Protein AF-A0A934YHM8-F1 (afdb_monomer_lite)

Secondary structure (DSSP, 8-state):
---EEEEEEE-TTTTT-----SSTT--S--SSPPEEEEEEEES-EEEEEEEEE-TTS-EEEEEEEES--TTPPPPHHHHTT---GGGSEEPEEEETTEE-S-TTS--PPPPSSEEEEEEEE-SSSS-SSSEEEEEEEETTS-EEEEEEEE--

Radius of gyration: 13.71 Å; chains: 1; bounding box: 34×32×40 Å

Sequence (152 aa):
MSGEIRRFEKASNHLRADKVGEGDGSFEPDGVMDHVFDLDIEGPADGVLLTSTDDQGEPNGELAADTFTGKEALPPEVAKLGGFGKHTLGVGVYEGGRRLNASEGHLPALEPGRHGLELYVSSRDAPRAGGVRVFVRFTDGSIVKGPVVKLR

pLDDT: mean 85.4, std 12.66, range [49.38, 98.5]

Foldseek 3Di:
DDKAWPDKEFDPCAFPDAQADDFQLGRHGDPGGWGKMKTKMAAWFWKKWKAFAAPVRQGDLLAIEMLDADQDDDDPSCVVSVDDNRPHFAKQKDAPRDTQHDSNRTHHTDDGGMTTIMITTGCPSHDQWGWMWMWIAHPVRDIYTGDIYTND

Structure (mmCIF, N/CA/C/O backbone):
data_AF-A0A934YHM8-F1
#
_entry.id   AF-A0A934YHM8-F1
#
loop_
_atom_site.group_PDB
_atom_site.id
_atom_site.type_symbol
_atom_site.label_atom_id
_a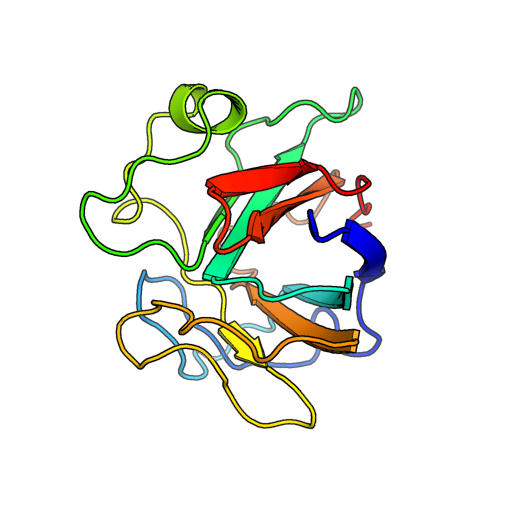tom_site.label_alt_id
_atom_site.label_comp_id
_atom_site.label_asym_id
_atom_site.label_entity_id
_atom_site.label_seq_id
_atom_site.pdbx_PDB_ins_code
_atom_site.Cartn_x
_atom_site.Cartn_y
_atom_site.Cartn_z
_atom_site.occupancy
_atom_site.B_iso_or_equiv
_atom_site.auth_seq_id
_atom_site.auth_comp_id
_atom_site.auth_asym_id
_atom_site.auth_atom_id
_atom_site.pdbx_PDB_model_num
ATOM 1 N N . MET A 1 1 ? -10.968 1.193 19.433 1.00 58.31 1 MET A N 1
ATOM 2 C CA . MET A 1 1 ? -10.043 0.049 19.313 1.00 58.31 1 MET A CA 1
ATOM 3 C C . MET A 1 1 ? -9.041 0.448 18.261 1.00 58.31 1 MET A C 1
ATOM 5 O O . MET A 1 1 ? -9.488 0.856 17.198 1.00 58.31 1 MET A O 1
ATOM 9 N N . SER A 1 2 ? -7.750 0.392 18.577 1.00 75.88 2 SER A N 1
ATOM 10 C CA . SER A 1 2 ? -6.702 0.593 17.577 1.00 75.88 2 SER A CA 1
ATOM 11 C C . SER A 1 2 ? -6.775 -0.538 16.562 1.00 75.88 2 SER A C 1
ATOM 13 O O . SER A 1 2 ? -6.918 -1.697 16.964 1.00 75.88 2 SER A O 1
ATOM 15 N N . GLY A 1 3 ? -6.721 -0.211 15.276 1.00 92.38 3 GLY A N 1
ATOM 16 C CA . GLY A 1 3 ? -6.672 -1.230 14.240 1.00 92.38 3 GLY A CA 1
ATOM 17 C C . GLY A 1 3 ? -5.307 -1.911 14.160 1.00 92.38 3 GLY A C 1
ATOM 18 O O . GLY A 1 3 ? -4.352 -1.523 14.834 1.00 92.38 3 GLY A O 1
ATOM 19 N N . GLU A 1 4 ? -5.212 -2.954 13.343 1.00 96.38 4 GLU A N 1
ATOM 20 C CA . GLU A 1 4 ? -3.978 -3.711 13.153 1.00 96.38 4 GLU A CA 1
ATOM 21 C C . GLU A 1 4 ? -3.819 -4.245 11.728 1.00 96.38 4 GLU A C 1
ATOM 23 O O . GLU A 1 4 ? -4.791 -4.456 11.002 1.00 96.38 4 GLU A O 1
ATOM 28 N N . ILE A 1 5 ? -2.564 -4.504 11.354 1.00 97.50 5 ILE A N 1
ATOM 29 C CA . ILE A 1 5 ? -2.195 -5.193 10.116 1.00 97.50 5 ILE A CA 1
ATOM 30 C C . ILE A 1 5 ? -2.011 -6.674 10.436 1.00 97.50 5 ILE A C 1
ATOM 32 O O . ILE A 1 5 ? -1.162 -7.041 11.247 1.00 97.50 5 ILE A O 1
ATOM 36 N N . ARG A 1 6 ? -2.799 -7.529 9.784 1.00 97.12 6 ARG A N 1
ATOM 37 C CA . ARG A 1 6 ? -2.757 -8.989 9.943 1.00 97.12 6 ARG A CA 1
ATOM 38 C C . ARG A 1 6 ? -1.804 -9.645 8.948 1.00 97.12 6 ARG A C 1
ATOM 40 O O . ARG A 1 6 ? -1.158 -10.633 9.290 1.00 97.12 6 ARG A O 1
ATOM 47 N N . ARG A 1 7 ? -1.718 -9.105 7.730 1.00 97.31 7 ARG A N 1
ATOM 48 C CA . ARG A 1 7 ? -0.898 -9.646 6.638 1.00 97.31 7 ARG A CA 1
ATOM 49 C C . ARG A 1 7 ? -0.532 -8.552 5.651 1.00 97.31 7 ARG A C 1
ATOM 51 O O . ARG A 1 7 ? -1.343 -7.674 5.389 1.00 97.31 7 ARG A O 1
ATOM 58 N N . PHE A 1 8 ? 0.664 -8.642 5.083 1.00 97.94 8 PHE A N 1
ATOM 59 C CA . PHE A 1 8 ? 1.065 -7.843 3.932 1.00 97.94 8 PHE A CA 1
ATOM 60 C C . PHE A 1 8 ? 2.052 -8.640 3.076 1.00 97.94 8 PHE A C 1
ATOM 62 O O . PHE A 1 8 ? 3.093 -9.067 3.581 1.00 97.94 8 PHE A O 1
ATOM 69 N N . GLU A 1 9 ? 1.723 -8.874 1.806 1.00 97.25 9 GLU A N 1
ATOM 70 C CA . GLU A 1 9 ? 2.537 -9.678 0.888 1.00 97.25 9 GLU A CA 1
ATOM 71 C C . GLU A 1 9 ? 2.321 -9.316 -0.585 1.00 97.25 9 GLU A C 1
ATOM 73 O O . GLU A 1 9 ? 1.436 -8.538 -0.923 1.00 97.25 9 GLU A O 1
ATOM 78 N N . LYS A 1 10 ? 3.134 -9.884 -1.485 1.00 95.88 10 LYS A N 1
ATOM 79 C CA . LYS A 1 10 ? 2.898 -9.750 -2.930 1.00 95.88 10 LYS A CA 1
ATOM 80 C C . LYS A 1 10 ? 1.629 -10.502 -3.308 1.00 95.88 10 LYS A C 1
ATOM 82 O O . LYS A 1 10 ? 1.536 -11.696 -3.038 1.00 95.88 10 LYS A O 1
ATOM 87 N N . ALA A 1 11 ? 0.727 -9.824 -4.005 1.00 96.25 11 ALA A N 1
ATOM 88 C CA . ALA A 1 11 ? -0.474 -10.454 -4.520 1.00 96.25 11 ALA A CA 1
ATOM 89 C C . ALA A 1 11 ? -0.150 -11.412 -5.677 1.00 96.25 11 ALA A C 1
ATOM 91 O O . ALA A 1 11 ? 0.858 -11.282 -6.380 1.00 96.25 11 ALA A O 1
ATOM 92 N N . SER A 1 12 ? -1.037 -12.374 -5.927 1.00 94.75 12 SER A N 1
ATOM 93 C CA . SER A 1 12 ? -0.864 -13.362 -7.010 1.00 94.75 12 SER A CA 1
ATOM 94 C C . SER A 1 12 ? -0.837 -12.754 -8.428 1.00 94.75 12 SER A C 1
ATOM 96 O O . SER A 1 12 ? -0.301 -13.357 -9.365 1.00 94.75 12 SER A O 1
ATOM 98 N N . ASN A 1 13 ? -1.388 -11.550 -8.585 1.00 93.75 13 ASN A N 1
ATOM 99 C CA . ASN A 1 13 ? -1.432 -10.740 -9.806 1.00 93.75 13 ASN A CA 1
ATOM 100 C C . ASN A 1 13 ? -0.340 -9.649 -9.857 1.00 93.75 13 ASN A C 1
ATOM 102 O O . ASN A 1 13 ? -0.381 -8.790 -10.738 1.00 93.75 13 ASN A O 1
ATOM 106 N N . HIS A 1 14 ? 0.654 -9.691 -8.964 1.00 93.06 14 HIS A N 1
ATOM 107 C CA . HIS A 1 14 ? 1.796 -8.778 -8.980 1.00 93.06 14 HIS A CA 1
ATOM 108 C C . HIS A 1 14 ? 2.499 -8.770 -10.348 1.00 93.06 14 HIS A C 1
ATOM 110 O O . HIS A 1 14 ? 2.884 -9.827 -10.856 1.00 93.06 14 HIS A O 1
ATOM 116 N N . LEU A 1 15 ? 2.679 -7.581 -10.938 1.00 92.44 15 LEU A N 1
ATOM 117 C CA . LEU A 1 15 ? 3.217 -7.361 -12.288 1.00 92.44 15 LEU A CA 1
ATOM 118 C C . LEU A 1 15 ? 2.434 -8.084 -13.402 1.00 92.44 15 LEU A C 1
ATOM 120 O O . LEU A 1 15 ? 3.003 -8.459 -14.429 1.00 92.44 15 LEU A O 1
ATOM 124 N N . ARG A 1 16 ? 1.126 -8.293 -13.201 1.00 93.69 16 ARG A N 1
ATOM 125 C CA . ARG A 1 16 ? 0.206 -8.900 -14.185 1.00 93.69 16 ARG A CA 1
ATOM 126 C C . ARG A 1 16 ? -1.096 -8.125 -14.383 1.00 93.69 16 ARG A C 1
ATOM 128 O O . ARG A 1 16 ? -1.868 -8.486 -15.267 1.00 93.69 16 ARG A O 1
ATOM 135 N N . ALA A 1 17 ? -1.363 -7.130 -13.548 1.00 93.06 17 ALA A N 1
ATOM 136 C CA . ALA A 1 17 ? -2.525 -6.262 -13.646 1.00 93.06 17 ALA A CA 1
ATOM 137 C C . ALA A 1 17 ? -2.072 -4.830 -13.932 1.00 93.06 17 ALA A C 1
ATOM 139 O O . ALA A 1 17 ? -0.981 -4.459 -13.524 1.00 93.06 17 ALA A O 1
ATOM 140 N N . ASP A 1 18 ? -2.908 -4.063 -14.617 1.00 92.94 18 ASP A N 1
ATOM 141 C CA . ASP A 1 18 ? -2.672 -2.670 -15.005 1.00 92.94 18 ASP A CA 1
ATOM 142 C C . ASP A 1 18 ? -3.961 -1.906 -14.685 1.00 92.94 18 ASP A C 1
ATOM 144 O O . ASP A 1 18 ? -4.989 -2.097 -15.343 1.00 92.94 18 ASP A O 1
ATOM 148 N N . LYS A 1 19 ? -3.955 -1.189 -13.560 1.00 90.31 19 LYS A N 1
ATOM 149 C CA . LYS A 1 19 ? -5.105 -0.470 -12.993 1.00 90.31 19 LYS A CA 1
ATOM 150 C C . LYS A 1 19 ? -4.769 0.954 -12.552 1.00 90.31 19 LYS A C 1
ATOM 152 O O . LYS A 1 19 ? -5.709 1.703 -12.275 1.00 90.31 19 LYS A O 1
ATOM 157 N N . VAL A 1 20 ? -3.494 1.312 -12.410 1.00 89.19 20 VAL A N 1
ATOM 158 C CA . VAL A 1 20 ? -3.065 2.650 -11.979 1.00 89.19 20 VAL A CA 1
ATOM 159 C C . VAL A 1 20 ? -1.938 3.185 -12.864 1.00 89.19 20 VAL A C 1
ATOM 161 O O . VAL A 1 20 ? -1.186 2.426 -13.458 1.00 89.19 20 VAL A O 1
ATOM 164 N N . GLY A 1 21 ? -1.816 4.509 -12.933 1.00 81.88 21 GLY A N 1
ATOM 165 C CA . GLY A 1 21 ? -0.792 5.213 -13.704 1.00 81.88 21 GLY A CA 1
ATOM 166 C C . GLY A 1 21 ? 0.239 5.938 -12.831 1.00 81.88 21 GLY A C 1
ATOM 167 O O . GLY A 1 21 ? 0.223 5.860 -11.607 1.00 81.88 21 GLY A O 1
ATOM 168 N N . GLU A 1 22 ? 1.139 6.674 -13.485 1.00 70.31 22 GLU A N 1
ATOM 169 C CA . GLU A 1 22 ? 2.341 7.309 -12.901 1.00 70.31 22 GLU A CA 1
ATOM 170 C C . GLU A 1 22 ? 2.063 8.514 -11.967 1.00 70.31 22 GLU A C 1
ATOM 172 O O . GLU A 1 22 ? 2.963 8.995 -11.289 1.00 70.31 22 GLU A O 1
ATOM 177 N N . GLY A 1 23 ? 0.837 9.045 -11.920 1.00 64.88 23 GLY A N 1
ATOM 178 C CA . GLY A 1 23 ? 0.522 10.273 -11.177 1.00 64.88 23 GLY A CA 1
ATOM 179 C C . GLY A 1 23 ? -0.300 10.067 -9.905 1.00 64.88 23 GLY A C 1
ATOM 180 O O . GLY A 1 23 ? -1.098 9.133 -9.805 1.00 64.88 23 GLY A O 1
ATOM 181 N N . ASP A 1 24 ? -0.195 11.013 -8.969 1.00 65.38 24 ASP A N 1
ATOM 182 C CA . ASP A 1 24 ? -1.210 11.196 -7.925 1.00 65.38 24 ASP A CA 1
ATOM 183 C C . ASP A 1 24 ? -2.601 11.324 -8.584 1.00 65.38 24 ASP A C 1
ATOM 185 O O . ASP A 1 24 ? -2.766 11.994 -9.609 1.00 65.38 24 ASP A O 1
ATOM 189 N N . GLY A 1 25 ? -3.588 10.599 -8.063 1.00 67.25 25 GLY A N 1
ATOM 190 C CA . GLY A 1 25 ? -4.924 10.518 -8.661 1.00 67.25 25 GLY A CA 1
ATOM 191 C C . GLY A 1 25 ? -5.050 9.682 -9.950 1.00 67.25 25 GLY A C 1
ATOM 192 O O . GLY A 1 25 ? -6.151 9.574 -10.495 1.00 67.25 25 GLY A O 1
ATOM 193 N N . SER A 1 26 ? -3.969 9.085 -10.471 1.00 78.62 26 SER A N 1
ATOM 194 C CA . SER A 1 26 ? -4.003 8.307 -11.723 1.00 78.62 26 SER A CA 1
ATOM 195 C C . SER A 1 26 ? -4.443 6.864 -11.471 1.00 78.62 26 SER A C 1
ATOM 197 O O . SER A 1 26 ? -3.625 5.965 -11.320 1.00 78.62 26 SER A O 1
ATOM 199 N N . PHE A 1 27 ? -5.755 6.632 -11.440 1.00 84.19 27 PHE A N 1
ATOM 200 C CA . PHE A 1 27 ? -6.353 5.312 -11.177 1.00 84.19 27 PHE A CA 1
ATOM 201 C C . PHE A 1 27 ? -6.989 4.674 -12.415 1.00 84.19 27 PHE A C 1
ATOM 203 O O . PHE A 1 27 ? -8.065 4.076 -12.318 1.00 84.19 27 PHE A O 1
ATOM 210 N N . GLU A 1 28 ? -6.337 4.852 -13.560 1.00 87.19 28 GLU A N 1
ATOM 211 C CA . GLU A 1 28 ? -6.696 4.250 -14.842 1.00 87.19 28 GLU A CA 1
ATOM 212 C C . GLU A 1 28 ? -5.486 3.483 -15.400 1.00 87.19 28 GLU A C 1
ATOM 214 O O . GLU A 1 28 ? -4.353 3.881 -15.111 1.00 87.19 28 GLU A O 1
ATOM 219 N N . PRO A 1 29 ? -5.702 2.422 -16.202 1.00 90.25 29 PRO A N 1
ATOM 220 C CA . PRO A 1 29 ? -4.616 1.668 -16.825 1.00 90.25 29 PRO A CA 1
ATOM 221 C C . PRO A 1 29 ? -3.730 2.537 -17.733 1.00 90.25 29 PRO A C 1
ATOM 223 O O . PRO A 1 29 ? -4.249 3.345 -18.511 1.00 90.25 29 PRO A O 1
ATOM 226 N N . ASP A 1 30 ? -2.410 2.341 -17.685 1.00 89.12 30 ASP A N 1
ATOM 227 C CA . ASP A 1 30 ? -1.426 3.131 -18.449 1.00 89.12 30 ASP A CA 1
ATOM 228 C C . ASP A 1 30 ? -0.573 2.303 -19.434 1.00 89.12 30 ASP A C 1
ATOM 230 O O . ASP A 1 30 ? 0.262 2.851 -20.167 1.00 89.12 30 ASP A O 1
ATOM 234 N N . GLY A 1 31 ? -0.805 0.989 -19.495 1.00 90.44 31 GLY A N 1
ATOM 235 C CA . GLY A 1 31 ? -0.060 0.037 -20.315 1.00 90.44 31 GLY A CA 1
ATOM 236 C C . GLY A 1 31 ? 1.152 -0.585 -19.614 1.00 90.44 31 GLY A C 1
ATOM 237 O O . GLY A 1 31 ? 1.836 -1.418 -20.223 1.00 90.44 31 GLY A O 1
ATOM 238 N N . VAL A 1 32 ? 1.440 -0.217 -18.362 1.00 90.75 32 VAL A N 1
ATOM 239 C CA . VAL A 1 32 ? 2.503 -0.785 -17.526 1.00 90.75 32 VAL A CA 1
ATOM 240 C C . VAL A 1 32 ? 1.875 -1.612 -16.406 1.00 90.75 32 VAL A C 1
ATOM 242 O O . VAL A 1 32 ? 0.978 -1.176 -15.706 1.00 90.75 32 VAL A O 1
ATOM 245 N N . MET A 1 33 ? 2.358 -2.842 -16.214 1.00 93.62 33 MET A N 1
ATOM 246 C CA . MET A 1 33 ? 1.836 -3.698 -15.144 1.00 93.62 33 MET A CA 1
ATOM 247 C C . MET A 1 33 ? 2.242 -3.173 -13.762 1.00 93.62 33 MET A C 1
ATOM 249 O O . MET A 1 33 ? 3.400 -2.827 -13.549 1.00 93.62 33 MET A O 1
ATOM 253 N N . ASP A 1 34 ? 1.336 -3.224 -12.799 1.00 92.62 34 ASP A N 1
ATOM 254 C CA . ASP A 1 34 ? 1.482 -2.672 -11.456 1.00 92.62 34 ASP A CA 1
ATOM 255 C C . ASP A 1 34 ? 2.218 -3.595 -10.487 1.00 92.62 34 ASP A C 1
ATOM 257 O O . ASP A 1 34 ? 2.152 -4.830 -10.561 1.00 92.62 34 ASP A O 1
ATOM 261 N N . HI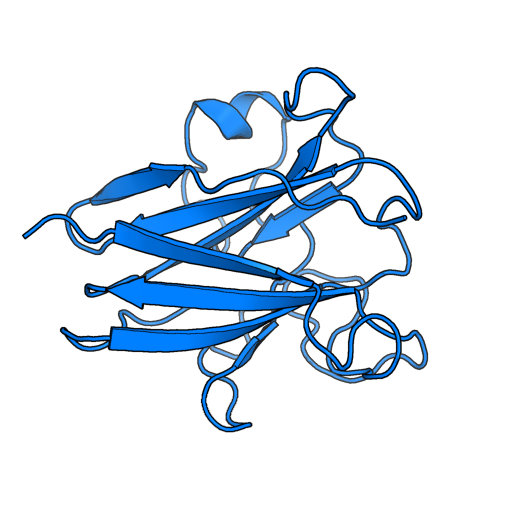S A 1 35 ? 2.849 -2.993 -9.481 1.00 93.38 35 HIS A N 1
ATOM 262 C CA . HIS A 1 35 ? 3.089 -3.704 -8.237 1.00 93.38 35 HIS A CA 1
ATOM 263 C C . HIS A 1 35 ? 1.758 -3.879 -7.510 1.00 93.38 35 HIS A C 1
ATOM 265 O O . HIS A 1 35 ? 1.084 -2.903 -7.184 1.00 93.38 35 HIS A O 1
ATOM 271 N N . VAL A 1 36 ? 1.407 -5.137 -7.239 1.00 95.62 36 VAL A N 1
ATOM 272 C CA . VAL A 1 36 ? 0.189 -5.482 -6.501 1.00 95.62 36 VAL A CA 1
ATOM 273 C C . VAL A 1 36 ? 0.540 -6.200 -5.204 1.00 95.62 36 VAL A C 1
ATOM 275 O O . VAL A 1 36 ? 1.394 -7.099 -5.198 1.00 95.62 36 VAL A O 1
ATOM 278 N N . PHE A 1 37 ? -0.104 -5.793 -4.113 1.00 97.38 37 PHE A N 1
ATOM 279 C CA . PHE A 1 37 ? 0.078 -6.367 -2.783 1.00 97.38 37 PHE A CA 1
ATOM 280 C C . PHE A 1 37 ? -1.259 -6.713 -2.140 1.00 97.38 37 PHE A C 1
ATOM 282 O O . PHE A 1 37 ? -2.200 -5.928 -2.227 1.00 97.38 37 PHE A O 1
ATOM 289 N N . ASP A 1 38 ? -1.298 -7.847 -1.448 1.00 98.12 38 ASP A N 1
ATOM 290 C CA . ASP A 1 38 ? -2.414 -8.219 -0.586 1.00 98.12 38 ASP A CA 1
ATOM 291 C C . ASP A 1 38 ? -2.152 -7.655 0.816 1.00 98.12 38 ASP A C 1
ATOM 293 O O . ASP A 1 38 ? -1.066 -7.836 1.381 1.00 98.12 38 ASP A O 1
ATOM 297 N N . LEU A 1 39 ? -3.143 -6.962 1.374 1.00 98.50 39 LEU A N 1
ATOM 298 C CA . LEU A 1 39 ? -3.124 -6.371 2.707 1.00 98.50 39 LEU A CA 1
ATOM 299 C C . LEU A 1 39 ? -4.376 -6.812 3.475 1.00 98.50 39 LEU A C 1
ATOM 301 O O . LEU A 1 39 ? -5.485 -6.403 3.143 1.00 98.50 39 LEU A O 1
ATOM 305 N N . ASP A 1 40 ? -4.184 -7.571 4.554 1.00 98.25 40 ASP A N 1
ATOM 306 C CA . ASP A 1 40 ? -5.262 -7.888 5.493 1.00 98.25 40 ASP A CA 1
ATOM 307 C C . ASP A 1 40 ? -5.148 -6.984 6.722 1.00 98.25 40 ASP A C 1
ATOM 309 O O . ASP A 1 40 ? -4.110 -6.965 7.396 1.00 98.25 40 ASP A O 1
ATOM 313 N N . ILE A 1 41 ? -6.226 -6.276 7.053 1.00 98.00 41 ILE A N 1
ATOM 314 C CA . ILE A 1 41 ? -6.312 -5.412 8.238 1.00 98.00 41 ILE A CA 1
ATOM 315 C C . ILE A 1 41 ? -7.565 -5.705 9.058 1.00 98.00 41 ILE A C 1
ATOM 317 O O . ILE A 1 41 ? -8.540 -6.284 8.575 1.00 98.00 41 ILE A O 1
ATOM 321 N N . GLU A 1 42 ? -7.540 -5.277 10.315 1.00 97.75 42 GLU A N 1
ATOM 322 C CA . GLU A 1 42 ? -8.716 -5.229 11.176 1.00 97.75 42 GLU A CA 1
ATOM 323 C C . GLU A 1 42 ? -8.851 -3.835 11.791 1.00 97.75 42 GLU A C 1
ATOM 325 O O . GLU A 1 42 ? -7.918 -3.338 12.418 1.00 97.75 42 GLU A O 1
ATOM 330 N N . GLY A 1 43 ? -10.012 -3.210 11.609 1.00 95.50 43 GLY A N 1
ATOM 331 C CA . GLY A 1 43 ? -10.332 -1.875 12.110 1.00 95.50 43 GLY A CA 1
ATOM 332 C C . GLY A 1 43 ? -10.589 -0.838 11.006 1.00 95.50 43 GLY A C 1
ATOM 333 O O . GLY A 1 43 ? -10.253 -1.067 9.845 1.00 95.50 43 GLY A O 1
ATOM 334 N N . PRO A 1 44 ? -11.184 0.312 11.374 1.00 95.44 44 PRO A N 1
ATOM 335 C CA . PRO A 1 44 ? -11.567 1.362 10.431 1.00 95.44 44 PRO A CA 1
ATOM 336 C C . PRO A 1 44 ? -10.343 2.165 9.965 1.00 95.44 44 PRO A C 1
ATOM 338 O O . PRO A 1 44 ? -9.928 3.122 10.631 1.00 95.44 44 PRO A O 1
ATOM 341 N N . ALA A 1 45 ? -9.739 1.749 8.850 1.00 95.31 45 ALA A N 1
ATOM 342 C CA . ALA A 1 45 ? -8.622 2.449 8.214 1.00 95.31 45 ALA A CA 1
ATOM 343 C C . ALA A 1 45 ? -9.102 3.581 7.301 1.00 95.31 45 ALA A C 1
ATOM 345 O O . ALA A 1 45 ? -10.137 3.462 6.655 1.00 95.31 45 ALA A O 1
ATOM 346 N N . ASP A 1 46 ? -8.337 4.663 7.225 1.00 93.44 46 ASP A N 1
ATOM 347 C CA . ASP A 1 46 ? -8.626 5.837 6.387 1.00 93.44 46 ASP A CA 1
ATOM 348 C C . ASP A 1 46 ? -7.369 6.368 5.674 1.00 93.44 46 ASP A C 1
ATOM 350 O O . ASP A 1 46 ? -7.321 7.509 5.208 1.00 93.44 46 ASP A O 1
ATOM 354 N N . GLY A 1 47 ? -6.314 5.553 5.624 1.00 92.44 47 GLY A N 1
ATOM 355 C CA . GLY A 1 47 ? -5.087 5.895 4.926 1.00 92.44 47 GLY A CA 1
ATOM 356 C C . GLY A 1 47 ? -4.146 4.711 4.763 1.00 92.44 47 GLY A C 1
ATOM 357 O O . GLY A 1 47 ? -3.954 3.921 5.689 1.00 92.44 47 GLY A O 1
ATOM 358 N N . VAL A 1 48 ? -3.526 4.613 3.590 1.00 93.44 48 VAL A N 1
ATOM 359 C CA . VAL A 1 48 ? -2.486 3.630 3.275 1.00 93.44 48 VAL A CA 1
ATOM 360 C C . VAL A 1 48 ? -1.302 4.350 2.651 1.00 93.44 48 VAL A C 1
ATOM 362 O O . VAL A 1 48 ? -1.474 5.246 1.829 1.00 93.44 48 VAL A O 1
ATOM 365 N N . LEU A 1 49 ? -0.100 3.929 3.029 1.00 90.75 49 LEU A N 1
ATOM 366 C CA . LEU A 1 49 ? 1.153 4.386 2.448 1.00 90.75 49 LEU A CA 1
ATOM 367 C C . LEU A 1 49 ? 2.089 3.201 2.230 1.00 90.75 49 LEU A C 1
ATOM 369 O O . LEU A 1 49 ? 2.222 2.328 3.086 1.00 90.75 49 LEU A O 1
ATOM 373 N N . LEU A 1 50 ? 2.788 3.218 1.105 1.00 90.88 50 LEU A N 1
ATOM 374 C CA . LEU A 1 50 ? 3.808 2.265 0.710 1.00 90.88 50 LEU A CA 1
ATOM 375 C C . LEU A 1 50 ? 5.123 3.006 0.472 1.00 90.88 50 LEU A C 1
ATOM 377 O O . LEU A 1 50 ? 5.160 4.009 -0.235 1.00 90.88 50 LEU A O 1
ATOM 381 N N . THR A 1 51 ? 6.211 2.495 1.043 1.00 89.12 51 THR A N 1
ATOM 382 C CA . THR A 1 51 ? 7.561 3.027 0.816 1.00 89.12 51 THR A CA 1
ATOM 383 C C . THR A 1 51 ? 8.519 1.909 0.448 1.00 89.12 51 THR A C 1
ATOM 385 O O . THR A 1 51 ? 8.496 0.855 1.093 1.00 89.12 51 THR A O 1
ATOM 388 N N . SER A 1 52 ? 9.412 2.139 -0.510 1.00 88.00 52 SER A N 1
ATOM 389 C CA . SER A 1 52 ? 10.563 1.254 -0.704 1.00 88.00 52 SER A CA 1
ATOM 390 C C . SER A 1 52 ? 11.531 1.339 0.472 1.00 88.00 52 SER A C 1
ATOM 392 O O . SER A 1 52 ? 11.645 2.370 1.140 1.00 88.00 52 SER A O 1
ATOM 394 N N . THR A 1 53 ? 12.239 0.244 0.724 1.00 87.06 53 THR A N 1
ATOM 395 C CA . THR A 1 53 ? 13.184 0.112 1.826 1.00 87.06 53 THR A CA 1
ATOM 396 C C . THR A 1 53 ? 14.523 -0.450 1.373 1.00 87.06 53 THR A C 1
ATOM 398 O O . THR A 1 53 ? 14.585 -1.285 0.466 1.00 87.06 53 THR A O 1
ATOM 401 N N . ASP A 1 54 ? 15.578 -0.078 2.090 1.00 83.06 54 ASP A N 1
ATOM 402 C CA . ASP A 1 54 ? 16.890 -0.713 2.002 1.00 83.06 54 ASP A CA 1
ATOM 403 C C . ASP A 1 54 ? 16.902 -2.137 2.612 1.00 83.06 54 ASP A C 1
ATOM 405 O O . ASP A 1 54 ? 15.864 -2.710 2.976 1.00 83.06 54 ASP A O 1
ATOM 409 N N . ASP A 1 55 ? 18.089 -2.740 2.717 1.00 83.12 55 ASP A N 1
ATOM 410 C CA . ASP A 1 55 ? 18.266 -4.081 3.288 1.00 83.12 55 ASP A CA 1
ATOM 411 C C . ASP A 1 55 ? 18.085 -4.149 4.808 1.00 83.12 55 ASP A C 1
ATOM 413 O O . ASP A 1 55 ? 17.834 -5.232 5.341 1.00 83.12 55 ASP A O 1
ATOM 417 N N . GLN A 1 56 ? 18.153 -3.013 5.503 1.00 83.06 56 GLN A N 1
ATOM 418 C CA . GLN A 1 56 ? 17.807 -2.897 6.922 1.00 83.06 56 GLN A CA 1
ATOM 419 C C . GLN A 1 56 ? 16.294 -2.714 7.115 1.00 83.06 56 GLN A C 1
ATOM 421 O O . GLN A 1 56 ? 15.785 -2.778 8.235 1.00 83.06 56 GLN A O 1
ATOM 426 N N . GLY A 1 57 ? 15.557 -2.550 6.014 1.00 79.81 57 GLY A N 1
ATOM 427 C CA . GLY A 1 57 ? 14.134 -2.287 6.020 1.00 79.81 57 GLY A CA 1
ATOM 428 C C . GLY A 1 57 ? 13.818 -0.831 6.334 1.00 79.81 57 GLY A C 1
ATOM 429 O O . GLY A 1 57 ? 12.676 -0.556 6.680 1.00 79.81 57 GLY A O 1
ATOM 430 N N . GLU A 1 58 ? 14.765 0.096 6.240 1.00 83.06 58 GLU A N 1
ATOM 431 C CA . GLU A 1 58 ? 14.507 1.524 6.427 1.00 83.06 58 GLU A CA 1
ATOM 432 C C . GLU A 1 58 ? 14.128 2.190 5.100 1.00 83.06 58 GLU A C 1
ATOM 434 O O . GLU A 1 58 ? 14.604 1.755 4.049 1.00 83.06 58 GLU A O 1
ATOM 439 N N . PRO A 1 59 ? 13.236 3.201 5.097 1.00 82.94 59 PRO A N 1
ATOM 440 C CA . PRO A 1 59 ? 12.814 3.830 3.854 1.00 82.94 59 PRO A CA 1
ATOM 441 C C . PRO A 1 59 ? 13.985 4.457 3.088 1.00 82.94 59 PRO A C 1
ATOM 443 O O . PRO A 1 59 ? 14.763 5.215 3.665 1.00 82.94 59 PRO A O 1
ATOM 446 N N . ASN A 1 60 ? 14.095 4.166 1.789 1.00 81.50 60 ASN A N 1
ATOM 447 C CA . ASN A 1 60 ? 15.231 4.603 0.961 1.00 81.50 60 ASN A CA 1
ATOM 448 C C . ASN A 1 60 ? 14.885 5.717 -0.050 1.00 81.50 60 ASN A C 1
ATOM 450 O O . ASN A 1 60 ? 15.778 6.232 -0.716 1.00 81.50 60 ASN A O 1
ATOM 454 N N . GLY A 1 61 ? 13.606 6.091 -0.162 1.00 78.88 61 GLY A N 1
ATOM 455 C CA . GLY A 1 61 ? 13.138 7.183 -1.024 1.00 78.88 61 GLY A CA 1
ATOM 456 C C . GLY A 1 61 ? 12.984 6.848 -2.513 1.00 78.88 61 GLY A C 1
ATOM 457 O O . GLY A 1 61 ? 12.638 7.741 -3.277 1.00 78.88 61 GLY A O 1
ATOM 458 N N . GLU A 1 62 ? 13.205 5.600 -2.939 1.00 80.69 62 GLU A N 1
ATOM 459 C CA . GLU A 1 62 ? 13.022 5.184 -4.346 1.00 80.69 62 GLU A CA 1
ATOM 460 C C . GLU A 1 62 ? 11.543 5.056 -4.754 1.00 80.69 62 GLU A C 1
ATOM 462 O O . GLU A 1 62 ? 11.210 5.162 -5.928 1.00 80.69 62 GLU A O 1
ATOM 467 N N . LEU A 1 63 ? 10.653 4.828 -3.790 1.00 83.38 63 LEU A N 1
ATOM 468 C CA . LEU A 1 63 ? 9.207 4.771 -3.943 1.00 83.38 63 LEU A CA 1
ATOM 469 C C . LEU A 1 63 ? 8.551 5.333 -2.689 1.00 83.38 63 LEU A C 1
ATOM 471 O O . LEU A 1 63 ? 8.850 4.907 -1.569 1.00 83.38 63 LEU A O 1
ATOM 475 N N . ALA A 1 64 ? 7.585 6.214 -2.906 1.00 85.25 64 ALA A N 1
ATOM 476 C CA . ALA A 1 64 ? 6.574 6.586 -1.936 1.00 85.25 64 ALA A CA 1
ATOM 477 C C . ALA A 1 64 ? 5.234 6.672 -2.673 1.00 85.25 64 ALA A C 1
ATOM 479 O O . ALA A 1 64 ? 5.135 7.35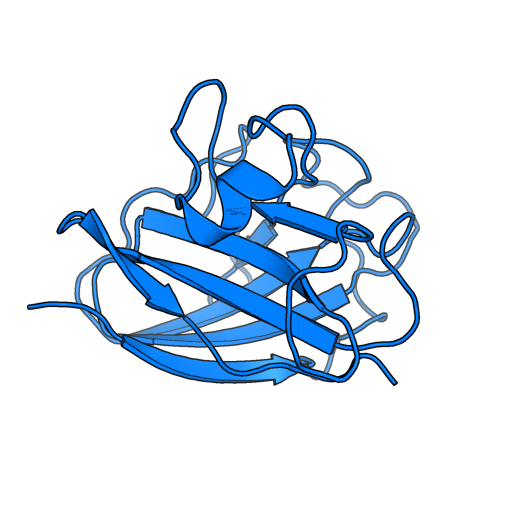7 -3.692 1.00 85.25 64 ALA A O 1
ATOM 480 N N . ALA A 1 65 ? 4.232 5.949 -2.183 1.00 87.69 65 ALA A N 1
ATOM 481 C CA . ALA A 1 65 ? 2.892 5.941 -2.750 1.00 87.69 65 ALA A CA 1
ATOM 482 C C . ALA A 1 65 ? 1.851 5.932 -1.638 1.00 87.69 65 ALA A C 1
ATOM 484 O O . ALA A 1 65 ? 2.001 5.160 -0.692 1.00 87.69 65 ALA A O 1
ATOM 485 N N . ASP A 1 66 ? 0.792 6.729 -1.737 1.00 88.31 66 ASP A N 1
ATOM 486 C CA . ASP A 1 66 ? -0.224 6.778 -0.687 1.00 88.31 66 ASP A CA 1
ATOM 487 C C . ASP A 1 66 ? -1.639 7.133 -1.163 1.00 88.31 66 ASP A C 1
ATOM 489 O O . ASP A 1 66 ? -1.922 7.265 -2.354 1.00 88.31 66 ASP A O 1
ATOM 493 N N . THR A 1 67 ? -2.556 7.187 -0.197 1.00 89.69 67 THR A N 1
ATOM 494 C CA . THR A 1 67 ? -3.943 7.643 -0.351 1.00 89.69 67 THR A CA 1
ATOM 495 C C . THR A 1 67 ? -4.189 9.009 0.307 1.00 89.69 67 THR A C 1
ATOM 497 O O . THR A 1 67 ? -5.339 9.361 0.570 1.00 89.69 67 THR A O 1
ATOM 500 N N . PHE A 1 68 ? -3.146 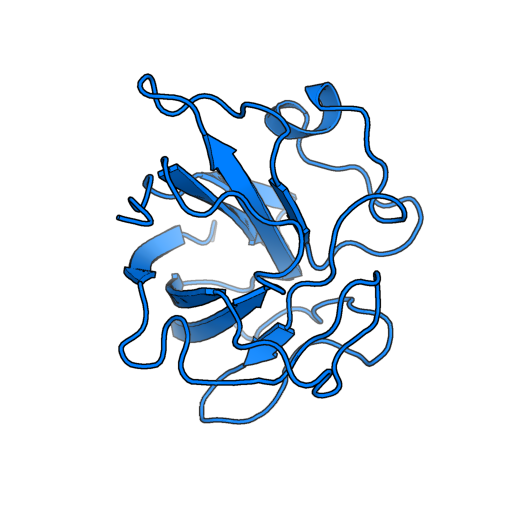9.745 0.694 1.00 82.00 68 PHE A N 1
ATOM 501 C CA . PHE A 1 68 ? -3.252 11.029 1.383 1.00 82.00 68 PHE A CA 1
ATOM 502 C C . PHE A 1 68 ? -3.263 12.166 0.363 1.00 82.00 68 PHE A C 1
ATOM 504 O O . PHE A 1 68 ? -2.311 12.380 -0.381 1.00 82.00 68 PHE A O 1
ATOM 511 N N . THR A 1 69 ? -4.329 12.962 0.348 1.00 71.50 69 THR A N 1
ATOM 512 C CA . THR A 1 69 ? -4.477 14.006 -0.669 1.00 71.50 69 THR A CA 1
ATOM 513 C C . THR A 1 69 ? -4.004 15.370 -0.162 1.00 71.50 69 THR A C 1
ATOM 515 O O . THR A 1 69 ? -4.151 15.755 1.004 1.00 71.50 69 THR A O 1
ATOM 518 N N . GLY A 1 70 ? -3.403 16.155 -1.058 1.00 65.00 70 GLY A N 1
ATOM 519 C 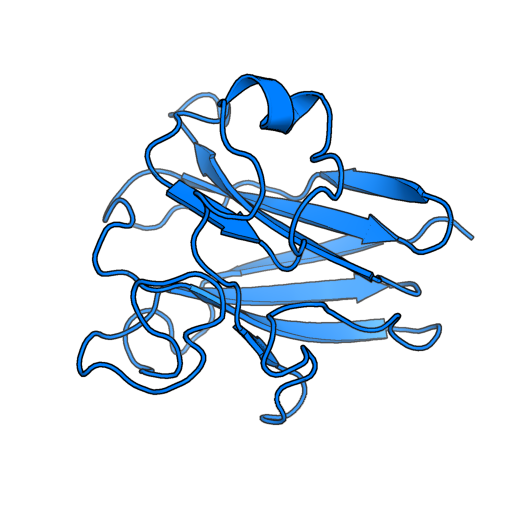CA . GLY A 1 70 ? -3.101 17.567 -0.822 1.00 65.00 70 GLY A CA 1
ATOM 520 C C . GLY A 1 70 ? -2.063 17.849 0.276 1.00 65.00 70 GLY A C 1
ATOM 521 O O . GLY A 1 70 ? -0.859 17.739 0.047 1.00 65.00 70 GLY A O 1
ATOM 522 N N . LYS A 1 71 ? -2.526 18.361 1.427 1.00 59.28 71 LYS A N 1
ATOM 523 C CA . LYS A 1 71 ? -1.690 18.845 2.552 1.00 59.28 71 LYS A CA 1
ATOM 524 C C . LYS A 1 71 ? -1.767 17.953 3.792 1.00 59.28 71 LYS A C 1
ATOM 526 O O . LYS A 1 71 ? -1.307 18.373 4.855 1.00 59.28 71 LYS A O 1
ATOM 531 N N . GLU A 1 72 ? -2.381 16.778 3.688 1.00 64.69 72 GLU A N 1
ATOM 532 C CA . GLU A 1 72 ? -2.398 15.831 4.798 1.00 64.69 72 GLU A CA 1
ATOM 533 C C . GLU A 1 72 ? -0.963 15.513 5.240 1.00 64.69 72 GLU A C 1
ATOM 535 O O . GLU A 1 72 ? -0.062 15.300 4.425 1.00 64.69 72 GLU A O 1
ATOM 540 N N . ALA A 1 73 ? -0.731 15.573 6.553 1.00 61.25 73 ALA A N 1
ATOM 541 C CA . ALA A 1 73 ? 0.582 15.306 7.108 1.00 61.25 73 ALA A CA 1
ATOM 542 C C . ALA A 1 73 ? 0.867 13.806 7.007 1.00 61.25 73 ALA A C 1
ATOM 544 O O . ALA A 1 73 ? 0.127 12.991 7.560 1.00 61.25 73 ALA A O 1
ATOM 545 N N . LEU A 1 74 ? 1.961 13.455 6.332 1.00 66.19 74 LEU A N 1
ATOM 546 C CA . LEU A 1 74 ? 2.474 12.093 6.361 1.00 66.19 74 LEU A CA 1
ATOM 547 C C . LEU A 1 74 ? 2.949 11.731 7.780 1.00 66.19 74 LEU A C 1
ATOM 549 O O . LEU A 1 74 ? 3.368 12.619 8.534 1.00 66.19 74 LEU A O 1
ATOM 553 N N . PRO A 1 75 ? 2.953 10.433 8.136 1.00 64.75 75 PRO A N 1
ATOM 554 C CA . PRO A 1 75 ? 3.606 9.943 9.348 1.00 64.75 75 PRO A CA 1
ATOM 555 C C . PRO A 1 75 ? 5.018 10.539 9.505 1.00 64.75 75 PRO A C 1
ATOM 557 O O . PRO A 1 75 ? 5.746 10.583 8.512 1.00 64.75 75 PRO A O 1
ATOM 560 N N . PRO A 1 76 ? 5.458 10.982 10.699 1.00 67.00 76 PRO A N 1
ATOM 561 C CA . PRO A 1 76 ? 6.792 11.564 10.901 1.00 67.00 76 PRO A CA 1
ATOM 562 C C . PRO A 1 76 ? 7.952 10.681 10.414 1.00 67.00 76 PRO A C 1
ATOM 564 O O . PRO A 1 76 ? 8.996 11.187 10.001 1.00 67.00 76 PRO A O 1
ATOM 567 N N . GLU A 1 77 ? 7.771 9.361 10.448 1.00 61.03 77 GLU A N 1
ATOM 568 C CA . GLU A 1 77 ? 8.702 8.355 9.933 1.00 61.03 77 GLU A CA 1
ATOM 569 C C . GLU A 1 77 ? 8.926 8.486 8.420 1.00 61.03 77 GLU A C 1
ATOM 571 O O . GLU A 1 77 ? 10.001 8.161 7.927 1.00 61.03 77 GLU A O 1
ATOM 576 N N . VAL A 1 78 ? 7.927 8.997 7.703 1.00 61.91 78 VAL A N 1
ATOM 577 C CA . VAL A 1 78 ? 7.869 9.092 6.239 1.00 61.91 78 VAL A CA 1
ATOM 578 C C . VAL A 1 78 ? 7.994 10.548 5.794 1.00 61.91 78 VAL A C 1
ATOM 580 O O . VAL A 1 78 ? 8.583 10.823 4.757 1.00 61.91 78 VAL A O 1
ATOM 583 N N . ALA A 1 79 ? 7.561 11.509 6.615 1.00 60.56 79 ALA A N 1
ATOM 584 C CA . ALA A 1 79 ? 7.758 12.940 6.390 1.00 60.56 79 ALA A CA 1
ATOM 585 C C . ALA A 1 79 ? 9.247 13.308 6.212 1.00 60.56 79 ALA A C 1
ATOM 587 O O . ALA A 1 79 ? 9.576 14.282 5.536 1.00 60.56 79 ALA A O 1
ATOM 588 N N . LYS A 1 80 ? 10.160 12.492 6.761 1.00 59.19 80 LYS A N 1
ATOM 589 C CA . LYS A 1 80 ? 11.615 12.583 6.544 1.00 59.19 80 LYS A CA 1
ATOM 590 C C . LYS A 1 80 ? 12.051 12.349 5.090 1.00 59.19 80 LYS A C 1
ATOM 592 O O . LYS A 1 80 ? 13.155 12.752 4.741 1.00 59.19 80 LYS A O 1
ATOM 597 N N . LEU A 1 81 ? 11.206 11.741 4.256 1.00 56.84 81 LEU A N 1
ATOM 598 C CA . LEU A 1 81 ? 11.455 11.488 2.831 1.00 56.84 81 LEU A CA 1
ATOM 599 C C . LEU A 1 81 ? 11.095 12.684 1.929 1.00 56.84 81 LEU A C 1
ATOM 601 O O . LEU A 1 81 ? 11.267 12.608 0.718 1.00 56.84 81 LEU A O 1
ATOM 605 N N . GLY A 1 82 ? 10.636 13.808 2.495 1.00 49.38 82 GLY A N 1
ATOM 606 C CA . GLY A 1 82 ? 10.559 15.095 1.791 1.00 49.38 82 GLY A CA 1
ATOM 607 C C . GLY A 1 82 ? 9.371 15.306 0.839 1.00 49.38 82 GLY A C 1
ATOM 608 O O . GLY A 1 82 ? 9.298 16.364 0.217 1.00 49.38 82 GLY A O 1
ATOM 609 N N . GLY A 1 83 ? 8.425 14.370 0.730 1.00 51.38 83 GLY A N 1
ATOM 610 C CA . GLY A 1 83 ? 7.263 14.492 -0.157 1.00 51.38 83 GLY A CA 1
ATOM 611 C C . GLY A 1 83 ? 5.968 14.780 0.598 1.00 51.38 83 GLY A C 1
ATOM 612 O O . GLY A 1 83 ? 5.553 13.995 1.434 1.00 51.38 83 GLY A O 1
ATOM 613 N N . PHE A 1 84 ? 5.305 15.895 0.302 1.00 50.78 84 PHE A N 1
ATOM 614 C CA . PHE A 1 84 ? 3.856 16.023 0.510 1.00 50.78 84 PHE A CA 1
ATOM 615 C C . PHE A 1 84 ? 3.139 15.066 -0.465 1.00 50.78 84 PHE A C 1
ATOM 617 O O . PHE A 1 84 ? 3.711 14.809 -1.523 1.00 50.78 84 PHE A O 1
ATOM 624 N N . GLY A 1 85 ? 1.906 14.616 -0.185 1.00 50.19 85 GLY A N 1
ATOM 625 C CA . GLY A 1 85 ? 1.168 13.641 -1.026 1.00 50.19 85 GLY A CA 1
ATOM 626 C C . GLY A 1 85 ? 1.116 13.960 -2.535 1.00 50.19 85 GLY A C 1
ATOM 627 O O . GLY A 1 85 ? 1.092 13.077 -3.372 1.00 50.19 85 GLY A O 1
ATOM 628 N N . LYS A 1 86 ? 1.272 15.231 -2.934 1.00 49.53 86 LYS A N 1
ATOM 629 C CA . LYS A 1 86 ? 1.400 15.635 -4.353 1.00 49.53 86 LYS A CA 1
ATOM 630 C C . LYS A 1 86 ? 2.687 15.179 -5.079 1.00 49.53 86 LYS A C 1
ATOM 632 O O . LYS A 1 86 ? 2.852 15.481 -6.258 1.00 49.53 86 LYS A O 1
ATOM 637 N N . HIS A 1 87 ? 3.660 14.613 -4.364 1.00 61.72 87 HIS A N 1
ATOM 638 C CA . HIS A 1 87 ? 4.938 14.118 -4.901 1.00 61.72 87 HIS A CA 1
ATOM 639 C C . HIS A 1 87 ? 5.082 12.599 -4.753 1.00 61.72 87 HIS A C 1
ATOM 641 O O . HIS A 1 87 ? 6.142 12.060 -5.070 1.00 61.72 87 HIS A O 1
ATOM 647 N N . THR A 1 88 ? 4.050 11.931 -4.244 1.00 71.25 88 THR A N 1
ATOM 648 C CA . THR A 1 88 ? 3.980 10.479 -4.115 1.00 71.25 88 THR A CA 1
ATOM 649 C C . THR A 1 88 ? 3.080 9.920 -5.218 1.00 71.25 88 THR A C 1
ATOM 651 O O . THR A 1 88 ? 2.277 10.638 -5.816 1.00 71.25 88 THR A O 1
ATOM 654 N N . LEU A 1 89 ? 3.266 8.645 -5.560 1.00 81.19 89 LEU A N 1
ATOM 655 C CA . LEU A 1 89 ? 2.364 7.959 -6.486 1.00 81.19 89 LEU A CA 1
ATOM 656 C C . LEU A 1 89 ? 1.017 7.699 -5.793 1.00 81.19 89 LEU A C 1
ATOM 658 O O . LEU A 1 89 ? 0.966 7.488 -4.581 1.00 81.19 89 LEU A O 1
ATOM 662 N N . GLY A 1 90 ? -0.075 7.632 -6.552 1.00 86.69 90 GLY A N 1
ATOM 663 C CA . GLY A 1 90 ? -1.356 7.193 -5.998 1.00 86.69 90 GLY A CA 1
ATOM 664 C C . GLY A 1 90 ? -1.367 5.689 -5.697 1.00 86.69 90 GLY A C 1
ATOM 665 O O . GLY A 1 90 ? -0.868 4.886 -6.487 1.00 86.69 90 GLY A O 1
ATOM 666 N N . VAL A 1 91 ? -1.990 5.284 -4.584 1.00 91.62 91 VAL A N 1
ATOM 667 C CA . VAL A 1 91 ? -2.305 3.868 -4.307 1.00 91.62 91 VAL A CA 1
ATOM 668 C C . VAL A 1 91 ? -3.750 3.578 -4.688 1.00 91.62 91 VAL A C 1
ATOM 670 O O . VAL A 1 91 ? -4.681 4.133 -4.109 1.00 91.62 91 VAL A O 1
ATOM 673 N N . GLY A 1 92 ? -3.964 2.674 -5.642 1.00 94.19 92 GLY A N 1
ATOM 674 C CA . GLY A 1 92 ? -5.290 2.131 -5.924 1.00 94.19 92 GLY A CA 1
ATOM 675 C C . GLY A 1 92 ? -5.670 1.097 -4.868 1.00 94.19 92 GLY A C 1
ATOM 676 O O . GLY A 1 92 ? -5.047 0.039 -4.807 1.00 94.19 92 GLY A O 1
ATOM 677 N N . VAL A 1 93 ? -6.693 1.372 -4.056 1.00 96.69 93 VAL A N 1
ATOM 678 C CA . VAL A 1 93 ? -7.154 0.452 -3.002 1.00 96.69 93 VAL A CA 1
ATOM 679 C C . VAL A 1 93 ? -8.403 -0.271 -3.478 1.00 96.69 93 VAL A C 1
ATOM 681 O O . VAL A 1 93 ? -9.398 0.373 -3.811 1.00 96.69 93 VAL A O 1
ATOM 684 N N . TYR A 1 94 ? -8.370 -1.600 -3.503 1.00 97.31 94 TYR A N 1
ATOM 685 C CA . TYR A 1 94 ? -9.480 -2.433 -3.957 1.00 97.31 94 TYR A CA 1
ATOM 686 C C . TYR A 1 94 ? -9.883 -3.453 -2.896 1.00 97.31 94 TYR A C 1
ATOM 688 O O . TYR A 1 94 ? -9.041 -3.972 -2.176 1.00 97.31 94 TYR A O 1
ATOM 696 N N . GLU A 1 95 ? -11.168 -3.789 -2.849 1.00 97.25 95 GLU A N 1
ATOM 697 C CA . GLU A 1 95 ? -11.694 -4.917 -2.075 1.00 97.25 95 GLU A CA 1
ATOM 698 C C . GLU A 1 95 ? -12.749 -5.634 -2.919 1.00 97.25 95 GLU A C 1
ATOM 700 O O . GLU A 1 95 ? -13.649 -5.003 -3.484 1.00 97.25 95 GLU A O 1
ATOM 705 N N . GLY A 1 96 ? -12.607 -6.953 -3.083 1.00 94.69 96 GLY A N 1
ATOM 706 C CA . GLY A 1 96 ? -13.508 -7.743 -3.931 1.00 94.69 96 GLY A CA 1
ATOM 707 C C . GLY A 1 96 ? -13.593 -7.238 -5.380 1.00 94.69 96 GLY A C 1
ATOM 708 O O . GLY A 1 96 ? -14.658 -7.295 -5.992 1.00 94.69 96 GLY A O 1
ATOM 709 N N . GLY A 1 97 ? -12.500 -6.681 -5.916 1.00 92.62 97 GLY A N 1
ATOM 710 C CA . GLY A 1 97 ? -12.437 -6.117 -7.268 1.00 92.62 97 GLY A CA 1
ATOM 711 C C . GLY A 1 97 ? -13.032 -4.712 -7.431 1.00 92.62 97 GLY A C 1
ATOM 712 O O . GLY A 1 97 ? -12.927 -4.144 -8.519 1.00 92.62 97 GLY A O 1
ATOM 713 N N . ARG A 1 98 ? -13.603 -4.111 -6.378 1.00 94.25 98 ARG A N 1
ATOM 714 C CA . ARG A 1 98 ? -14.134 -2.739 -6.397 1.00 94.25 98 ARG A CA 1
ATOM 715 C C . ARG A 1 98 ? -13.116 -1.755 -5.825 1.00 94.25 98 ARG A C 1
ATOM 717 O O . ARG A 1 98 ? -12.624 -1.972 -4.722 1.00 94.25 98 ARG A O 1
ATOM 724 N N . ARG A 1 99 ? -12.854 -0.650 -6.534 1.00 94.38 99 ARG A N 1
ATOM 725 C CA . ARG A 1 99 ? -12.022 0.450 -6.018 1.00 94.38 99 ARG A CA 1
ATOM 726 C C . ARG A 1 99 ? -12.722 1.133 -4.840 1.00 94.38 99 ARG A C 1
ATOM 728 O O . ARG A 1 99 ? -13.912 1.447 -4.925 1.00 94.38 99 ARG A O 1
ATOM 735 N N . LEU A 1 100 ? -11.990 1.333 -3.750 1.00 95.56 100 LEU A N 1
ATOM 736 C CA . LEU A 1 100 ? -12.474 1.943 -2.514 1.00 95.56 100 LEU A CA 1
ATOM 737 C C . LEU A 1 100 ? -12.103 3.418 -2.408 1.00 95.56 100 LEU A C 1
ATOM 739 O O . LEU A 1 100 ? -12.914 4.209 -1.932 1.00 95.56 100 LEU A O 1
ATOM 743 N N . ASN A 1 101 ? -10.904 3.791 -2.855 1.00 91.38 101 ASN A N 1
ATOM 744 C CA . ASN A 1 101 ? -10.482 5.181 -2.827 1.00 91.38 101 ASN A CA 1
ATOM 745 C C . ASN A 1 101 ? -11.161 6.015 -3.931 1.00 91.38 101 ASN A C 1
ATOM 747 O O . ASN A 1 101 ? -11.492 5.529 -5.023 1.00 91.38 101 ASN A O 1
ATOM 751 N N . ALA A 1 102 ? -11.408 7.284 -3.604 1.00 86.06 102 ALA A N 1
ATOM 752 C CA . ALA A 1 102 ? -12.033 8.268 -4.477 1.00 86.06 102 ALA A CA 1
ATOM 753 C C . ALA A 1 102 ? -11.150 8.572 -5.699 1.00 86.06 102 ALA A C 1
ATOM 755 O O . ALA A 1 102 ? -9.967 8.246 -5.727 1.00 86.06 102 ALA A O 1
ATOM 756 N N . SER A 1 103 ? -11.709 9.235 -6.716 1.00 81.69 103 SER A N 1
ATOM 757 C CA . SER A 1 103 ? -10.951 9.632 -7.918 1.00 81.69 103 SER A CA 1
ATOM 758 C C . SER A 1 103 ? -9.757 10.537 -7.612 1.00 81.69 103 SER A C 1
ATOM 760 O O . SER A 1 103 ? -8.799 10.556 -8.368 1.00 81.69 103 SER A O 1
ATOM 762 N N . GLU A 1 104 ? -9.815 11.277 -6.508 1.00 78.31 104 GLU A N 1
ATOM 763 C CA . GLU A 1 104 ? -8.726 12.127 -6.020 1.00 78.31 104 GLU A CA 1
ATOM 764 C C . GLU A 1 104 ? -7.704 11.380 -5.151 1.00 78.31 104 GLU A C 1
ATOM 766 O O . GLU A 1 104 ? -6.745 11.987 -4.707 1.00 78.31 104 GLU A O 1
ATOM 771 N N . GLY A 1 105 ? -7.895 10.082 -4.899 1.00 83.94 105 GLY A N 1
ATOM 772 C CA . GLY A 1 105 ? -6.937 9.216 -4.205 1.00 83.94 105 GLY A CA 1
ATOM 773 C C . GLY A 1 105 ? -7.218 8.993 -2.729 1.00 83.94 105 GLY A C 1
ATOM 774 O O . GLY A 1 105 ? -6.799 7.967 -2.193 1.00 83.94 105 GLY A O 1
ATOM 775 N N . HIS A 1 106 ? -8.014 9.870 -2.114 1.00 89.00 106 HIS A N 1
ATOM 776 C CA . HIS A 1 106 ? -8.438 9.737 -0.724 1.00 89.00 106 HIS A CA 1
ATOM 777 C C . HIS A 1 106 ? -9.165 8.410 -0.486 1.00 89.00 106 HIS A C 1
ATOM 779 O O . HIS A 1 106 ? -10.096 8.068 -1.220 1.00 89.00 106 HIS A O 1
ATOM 785 N N . LEU A 1 107 ? -8.763 7.684 0.557 1.00 92.38 107 LEU A N 1
ATOM 786 C CA . LEU A 1 107 ? -9.462 6.499 1.042 1.00 92.38 107 LEU A CA 1
ATOM 787 C C . LEU A 1 107 ? -10.487 6.919 2.106 1.00 92.38 107 LEU A C 1
ATOM 789 O O . LEU A 1 107 ? -10.077 7.280 3.211 1.00 92.38 107 LEU A O 1
ATOM 793 N N . PRO A 1 108 ? -11.803 6.849 1.822 1.00 92.81 108 PRO A N 1
ATOM 794 C CA . PRO A 1 108 ? -12.808 7.036 2.857 1.00 92.81 108 PRO A CA 1
ATOM 795 C C . PRO A 1 108 ? -12.613 6.007 3.969 1.00 92.81 108 PRO A C 1
ATOM 797 O O . PRO A 1 108 ? -12.201 4.877 3.695 1.00 92.81 108 PRO A O 1
ATOM 800 N N . ALA A 1 109 ? -12.957 6.385 5.200 1.00 93.81 109 ALA A N 1
ATOM 801 C CA . ALA A 1 109 ? -12.895 5.477 6.337 1.00 93.81 109 ALA A CA 1
ATOM 802 C C . ALA A 1 109 ? -13.616 4.157 6.024 1.00 93.81 109 ALA A C 1
ATOM 804 O O . ALA A 1 109 ? -14.796 4.148 5.666 1.00 93.81 109 ALA A O 1
ATOM 805 N N . LEU A 1 110 ? -12.890 3.051 6.161 1.00 95.81 110 LEU A N 1
ATOM 806 C CA . LEU A 1 110 ? -13.460 1.718 6.082 1.00 95.81 110 LEU A CA 1
ATOM 807 C C . LEU A 1 110 ? -14.363 1.474 7.290 1.00 95.81 110 LEU A C 1
ATOM 809 O O . LEU A 1 110 ? -14.141 2.007 8.382 1.00 95.81 110 LEU A O 1
ATOM 813 N N . GLU A 1 111 ? -15.370 0.632 7.092 1.00 95.38 111 GLU A N 1
ATOM 814 C CA . GLU A 1 111 ? -16.234 0.197 8.182 1.00 95.38 111 GLU A CA 1
ATOM 815 C C . GLU A 1 111 ? -15.433 -0.569 9.252 1.00 95.38 111 GLU A C 1
ATOM 817 O O . GLU A 1 111 ? -14.379 -1.141 8.977 1.00 95.38 111 GLU A O 1
ATOM 822 N N . PRO A 1 112 ? -15.902 -0.622 10.507 1.00 95.31 112 PRO A N 1
ATOM 823 C CA . PRO A 1 112 ? -15.281 -1.481 11.502 1.00 95.31 112 PRO A CA 1
ATOM 824 C C . PRO A 1 112 ? -15.356 -2.954 11.081 1.00 95.31 112 PRO A C 1
ATOM 826 O O . PRO A 1 112 ? -16.439 -3.487 10.844 1.00 95.31 112 PRO A O 1
ATOM 829 N N . GLY A 1 113 ? -14.219 -3.647 11.065 1.00 96.00 113 GLY A N 1
ATOM 830 C CA . GLY A 1 113 ? -14.188 -5.074 10.761 1.00 96.00 113 GLY A CA 1
ATOM 831 C C . GLY A 1 113 ? -12.887 -5.516 10.115 1.00 96.00 113 GLY A C 1
ATOM 832 O O . GLY A 1 113 ? -11.871 -4.830 10.202 1.00 96.00 113 GLY A O 1
ATOM 833 N N . ARG A 1 114 ? -12.927 -6.700 9.503 1.00 97.25 114 ARG A N 1
ATOM 834 C CA . ARG A 1 114 ? -11.814 -7.250 8.725 1.00 97.25 114 ARG A CA 1
ATOM 835 C C . ARG A 1 114 ? -11.959 -6.846 7.269 1.00 97.25 114 ARG A C 1
ATOM 837 O O . ARG A 1 114 ? -13.044 -7.003 6.716 1.00 97.25 114 ARG A O 1
ATOM 844 N N . HIS A 1 115 ? -10.848 -6.435 6.673 1.00 98.19 115 HIS A N 1
ATOM 845 C CA . HIS A 1 115 ? -10.767 -6.072 5.264 1.00 98.19 115 HIS A CA 1
ATOM 846 C C . HIS A 1 115 ? -9.628 -6.821 4.588 1.00 98.19 115 HIS A C 1
ATOM 848 O O . HIS A 1 115 ? -8.531 -6.905 5.144 1.00 98.19 115 HIS A O 1
ATOM 854 N N . GLY A 1 116 ? -9.921 -7.357 3.404 1.00 98.00 116 GLY A N 1
ATOM 855 C CA . GLY A 1 116 ? -8.950 -7.988 2.514 1.00 98.00 116 GLY A CA 1
ATOM 856 C C . GLY A 1 116 ? -8.745 -7.087 1.307 1.00 98.00 116 GLY A C 1
ATOM 857 O O . GLY A 1 116 ? -9.588 -7.046 0.409 1.00 98.00 116 GLY A O 1
ATOM 858 N N . LEU A 1 117 ? -7.656 -6.327 1.327 1.00 98.38 117 LEU A N 1
ATOM 859 C CA . LEU A 1 117 ? -7.389 -5.262 0.374 1.00 98.38 117 LEU A CA 1
ATOM 860 C C . LEU A 1 117 ? -6.344 -5.700 -0.652 1.00 98.38 117 LEU A C 1
ATOM 862 O O . LEU A 1 117 ? -5.330 -6.297 -0.300 1.00 98.38 117 LEU A O 1
ATOM 866 N N . GLU A 1 118 ? -6.551 -5.314 -1.905 1.00 98.06 118 GLU A N 1
ATOM 867 C CA . GLU A 1 118 ? -5.512 -5.312 -2.931 1.00 98.06 118 GLU A CA 1
ATOM 868 C C . GLU A 1 118 ? -5.023 -3.874 -3.139 1.00 98.06 118 GLU A C 1
ATOM 870 O O . GLU A 1 118 ? -5.817 -2.964 -3.407 1.00 98.06 118 GLU A O 1
ATOM 875 N N . LEU A 1 119 ? -3.713 -3.670 -3.037 1.00 96.94 119 LEU A N 1
ATOM 876 C CA . LEU A 1 119 ? -3.060 -2.379 -3.233 1.00 96.94 119 LEU A CA 1
ATOM 877 C C . LEU A 1 119 ? -2.322 -2.375 -4.567 1.00 96.94 119 LEU A C 1
ATOM 879 O O . LEU A 1 119 ? -1.419 -3.187 -4.766 1.00 96.94 119 LEU A O 1
ATOM 883 N N . TYR A 1 120 ? -2.681 -1.444 -5.445 1.00 94.88 120 TYR A N 1
ATOM 884 C CA . TYR A 1 120 ? -2.077 -1.260 -6.761 1.00 94.88 120 TYR A CA 1
ATOM 885 C C . TYR A 1 120 ? -1.217 0.001 -6.755 1.00 94.88 120 TYR A C 1
ATOM 887 O O . TYR A 1 120 ? -1.691 1.074 -6.378 1.00 94.88 120 TYR A O 1
ATOM 895 N N . VAL A 1 121 ? 0.038 -0.138 -7.174 1.00 91.75 121 VAL A N 1
ATOM 896 C CA . VAL A 1 121 ? 1.000 0.961 -7.305 1.00 91.75 121 VAL A CA 1
ATOM 897 C C . VAL A 1 121 ? 1.722 0.821 -8.634 1.00 91.75 121 VAL A C 1
ATOM 899 O O . VAL A 1 121 ? 2.207 -0.270 -8.951 1.00 91.75 121 VAL A O 1
ATOM 902 N N . SER A 1 122 ? 1.835 1.920 -9.381 1.00 89.00 122 SER A N 1
ATOM 903 C CA . SER A 1 122 ? 2.532 1.909 -10.668 1.00 89.00 122 SER A CA 1
ATOM 904 C C . SER A 1 122 ? 3.960 1.387 -10.498 1.00 89.00 122 SER A C 1
ATOM 906 O O . SER A 1 122 ? 4.701 1.826 -9.615 1.00 89.00 122 SER A O 1
ATOM 908 N N . SER A 1 123 ? 4.360 0.432 -11.343 1.00 87.00 123 SER A 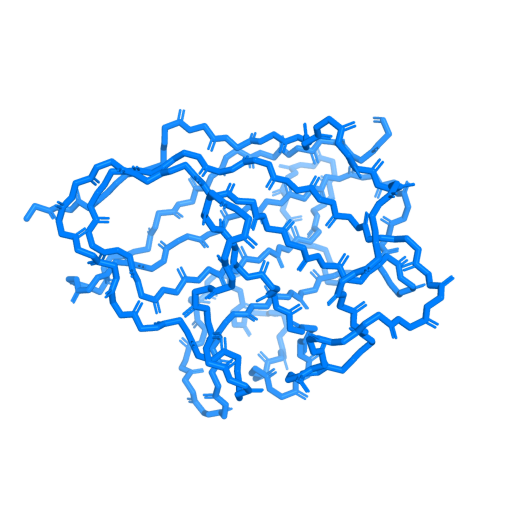N 1
ATOM 909 C CA . SER A 1 123 ? 5.729 -0.111 -11.327 1.00 87.00 123 SER A CA 1
ATOM 910 C C . SER A 1 123 ? 6.710 0.671 -12.203 1.00 87.00 123 SER A C 1
ATOM 912 O O . SER A 1 123 ? 7.885 0.311 -12.301 1.00 87.00 123 SER A O 1
ATOM 914 N N . ARG A 1 124 ? 6.224 1.717 -12.877 1.00 80.81 124 ARG A N 1
ATOM 915 C CA . ARG A 1 124 ? 6.956 2.452 -13.907 1.00 80.81 124 ARG A CA 1
ATOM 916 C C . ARG A 1 124 ? 8.216 3.116 -13.360 1.00 80.81 124 ARG A C 1
ATOM 918 O O . ARG A 1 124 ? 9.297 2.868 -13.896 1.00 80.81 124 ARG A O 1
ATOM 925 N N . ASP A 1 125 ? 8.064 3.830 -12.248 1.00 69.44 125 ASP A N 1
ATOM 926 C CA . ASP A 1 125 ? 9.157 4.500 -11.530 1.00 69.44 125 ASP A CA 1
ATOM 927 C C . ASP A 1 125 ? 9.490 3.846 -10.185 1.00 69.44 125 ASP A C 1
ATOM 929 O O . ASP A 1 125 ? 10.420 4.259 -9.496 1.00 69.44 125 ASP A O 1
ATOM 933 N N . ALA A 1 126 ? 8.761 2.792 -9.811 1.00 72.19 126 ALA A N 1
ATOM 934 C CA . ALA A 1 126 ? 9.052 2.029 -8.609 1.00 72.19 126 ALA A CA 1
ATOM 935 C C . ALA A 1 126 ? 10.311 1.152 -8.789 1.00 72.19 126 ALA A C 1
ATOM 937 O O . ALA A 1 126 ? 10.580 0.630 -9.881 1.00 72.19 126 ALA A O 1
ATOM 938 N N . PRO A 1 127 ? 11.087 0.915 -7.717 1.00 72.50 127 PRO A N 1
ATOM 939 C CA . PRO A 1 127 ? 12.258 0.063 -7.791 1.00 72.50 127 PRO A CA 1
ATOM 940 C C . PRO A 1 127 ? 11.843 -1.369 -8.128 1.00 72.50 127 PRO A C 1
ATOM 942 O O . PRO A 1 127 ? 10.939 -1.945 -7.538 1.00 72.50 127 PRO A O 1
ATOM 945 N N . ARG A 1 128 ? 12.555 -2.005 -9.061 1.00 69.50 128 ARG A N 1
ATOM 946 C CA . ARG A 1 128 ? 12.276 -3.398 -9.461 1.00 69.50 128 ARG A CA 1
ATOM 947 C C . ARG A 1 128 ? 12.853 -4.439 -8.499 1.00 69.50 128 ARG A C 1
ATOM 949 O O . ARG A 1 128 ? 12.762 -5.631 -8.787 1.00 69.50 128 ARG A O 1
ATOM 956 N N . ALA A 1 129 ? 13.547 -4.012 -7.449 1.00 72.62 129 ALA A N 1
ATOM 957 C CA . ALA A 1 129 ? 14.258 -4.835 -6.474 1.00 72.62 129 ALA A CA 1
ATOM 958 C C . ALA A 1 129 ? 14.210 -4.157 -5.097 1.00 72.62 129 ALA A C 1
ATOM 960 O O . ALA A 1 129 ? 13.822 -3.002 -4.998 1.00 72.62 129 ALA A O 1
ATOM 961 N N . GLY A 1 130 ? 14.610 -4.871 -4.045 1.00 82.38 130 GLY A N 1
ATOM 962 C CA . GLY A 1 130 ? 14.560 -4.352 -2.677 1.00 82.38 130 GLY A CA 1
ATOM 963 C C . GLY A 1 130 ? 13.272 -4.726 -1.949 1.00 82.38 130 GLY A C 1
ATOM 964 O O . GLY A 1 130 ? 12.604 -5.704 -2.306 1.00 82.38 130 GLY A O 1
ATOM 965 N N . GLY A 1 131 ? 12.981 -4.007 -0.866 1.00 90.00 131 GLY A N 1
ATOM 966 C CA . GLY A 1 131 ? 11.794 -4.213 -0.041 1.00 90.00 131 GLY A CA 1
ATOM 967 C C . GLY A 1 131 ? 10.773 -3.094 -0.207 1.00 90.00 131 GLY A C 1
ATOM 968 O O . GLY A 1 131 ? 11.136 -1.969 -0.521 1.00 90.00 131 GLY A O 1
ATOM 969 N N . VAL A 1 132 ? 9.503 -3.398 0.034 1.00 92.00 132 VAL A N 1
ATOM 970 C CA . VAL A 1 132 ? 8.430 -2.415 0.211 1.00 92.00 132 VAL A CA 1
ATOM 971 C C . VAL A 1 132 ? 7.800 -2.639 1.573 1.00 92.00 132 VAL A C 1
ATOM 973 O O . VAL A 1 132 ? 7.577 -3.777 1.982 1.00 92.00 132 VAL A O 1
ATOM 976 N N . ARG A 1 133 ? 7.510 -1.554 2.281 1.00 92.38 133 ARG A N 1
ATOM 977 C CA . ARG A 1 133 ? 6.791 -1.566 3.551 1.00 92.38 133 ARG A CA 1
ATOM 978 C C . ARG A 1 133 ? 5.487 -0.802 3.416 1.00 92.38 133 ARG A C 1
ATOM 980 O O . ARG A 1 133 ? 5.465 0.257 2.799 1.00 92.38 133 ARG A O 1
ATOM 987 N N . VAL A 1 134 ? 4.451 -1.317 4.067 1.00 93.81 134 VAL A N 1
ATOM 988 C CA . VAL A 1 134 ? 3.166 -0.637 4.220 1.00 93.81 134 VAL A CA 1
ATOM 989 C C . VAL A 1 134 ? 3.043 0.045 5.584 1.00 93.81 134 VAL A C 1
ATOM 991 O O . VAL A 1 134 ? 3.542 -0.452 6.599 1.00 93.81 134 VAL A O 1
ATOM 994 N N . PHE A 1 135 ? 2.339 1.166 5.603 1.00 92.69 135 PHE A N 1
ATOM 995 C CA . PHE A 1 135 ? 1.849 1.860 6.783 1.00 92.69 135 PHE A CA 1
ATOM 996 C C . PHE A 1 135 ? 0.346 2.076 6.615 1.00 92.69 135 PHE A C 1
ATOM 998 O O . PHE A 1 135 ? -0.106 2.433 5.526 1.00 92.69 135 PHE A O 1
ATOM 1005 N N . VAL A 1 136 ? -0.420 1.870 7.683 1.00 94.00 136 VAL A N 1
ATOM 1006 C CA . VAL A 1 136 ? -1.876 2.065 7.682 1.00 94.00 136 VAL A CA 1
ATOM 1007 C C . VAL A 1 136 ? -2.240 3.074 8.758 1.00 94.00 136 VAL A C 1
ATOM 1009 O O . VAL A 1 136 ? -1.835 2.909 9.910 1.00 94.00 136 VAL A O 1
ATOM 1012 N N . ARG A 1 137 ? -2.991 4.109 8.375 1.00 92.44 137 ARG A N 1
ATOM 1013 C CA . ARG A 1 137 ? -3.629 5.057 9.291 1.00 92.44 137 ARG A CA 1
ATOM 1014 C C . ARG A 1 137 ? -5.035 4.559 9.612 1.00 92.44 137 ARG A C 1
ATOM 1016 O O . ARG A 1 137 ? -5.791 4.192 8.710 1.00 92.44 137 ARG A O 1
ATOM 1023 N N . PHE A 1 138 ? -5.367 4.546 10.895 1.00 93.00 138 PHE A N 1
ATOM 1024 C CA . PHE A 1 138 ? -6.715 4.280 11.381 1.00 93.00 138 PHE A CA 1
ATOM 1025 C C . PHE A 1 138 ? -7.398 5.576 11.808 1.00 93.00 138 PHE A C 1
ATOM 1027 O O . PHE A 1 138 ? -6.740 6.548 12.176 1.00 93.00 138 PHE A O 1
ATOM 1034 N N . THR A 1 139 ? -8.730 5.568 11.812 1.00 92.50 139 THR A N 1
ATOM 1035 C CA . THR A 1 139 ? -9.554 6.752 12.129 1.00 92.50 139 THR A CA 1
ATOM 1036 C C . THR A 1 139 ? -9.371 7.287 13.554 1.00 92.50 139 THR A C 1
ATOM 1038 O O . THR A 1 139 ? -9.761 8.416 13.845 1.00 92.50 139 THR A O 1
ATOM 1041 N N . ASP A 1 140 ? -8.753 6.516 14.456 1.00 90.00 140 ASP A N 1
ATOM 1042 C CA . ASP A 1 140 ? -8.337 6.987 15.783 1.00 90.00 140 ASP A CA 1
ATOM 1043 C C . ASP A 1 140 ? -7.006 7.768 15.770 1.00 90.00 140 ASP A C 1
ATOM 1045 O O . ASP A 1 140 ? -6.521 8.192 16.820 1.00 90.00 140 ASP A O 1
ATOM 1049 N N . GLY A 1 141 ? -6.418 7.969 14.587 1.00 86.56 141 GLY A N 1
ATOM 1050 C CA . GLY A 1 141 ? -5.146 8.649 14.365 1.00 86.56 141 GLY A CA 1
ATOM 1051 C C . GLY A 1 141 ? -3.919 7.762 14.572 1.00 86.56 141 GLY A C 1
ATOM 1052 O O . GLY A 1 141 ? -2.797 8.233 14.376 1.00 86.56 141 GLY A O 1
ATOM 1053 N N . SER A 1 142 ? -4.093 6.494 14.961 1.00 88.38 142 SER A N 1
ATOM 1054 C CA . SER A 1 142 ? -2.972 5.565 15.075 1.00 88.38 142 SER A CA 1
ATOM 1055 C C . SER A 1 142 ? -2.420 5.193 13.699 1.00 88.38 142 SER A C 1
ATOM 1057 O O . SER A 1 142 ? -3.149 5.077 12.712 1.00 88.38 142 SER A O 1
ATOM 1059 N N . ILE A 1 143 ? -1.102 5.004 13.641 1.00 89.25 143 ILE A N 1
ATOM 1060 C CA . ILE A 1 143 ? -0.398 4.530 12.451 1.00 89.25 143 ILE A CA 1
ATOM 1061 C C . ILE A 1 143 ? 0.280 3.216 12.806 1.00 89.25 143 ILE A C 1
ATOM 1063 O O . ILE A 1 143 ? 1.099 3.152 13.725 1.00 89.25 143 ILE A O 1
ATOM 1067 N N . VAL A 1 144 ? -0.053 2.165 12.063 1.00 91.94 144 VAL A N 1
ATOM 1068 C CA . VAL A 1 144 ? 0.538 0.838 12.233 1.00 91.94 144 VAL A CA 1
ATOM 1069 C C . VAL A 1 144 ? 1.504 0.564 11.093 1.00 91.94 144 VAL A C 1
ATOM 1071 O O . VAL A 1 144 ? 1.202 0.770 9.918 1.00 91.94 144 VAL A O 1
ATOM 1074 N N . LYS A 1 145 ? 2.689 0.086 11.465 1.00 91.50 145 LYS A N 1
ATOM 1075 C CA . LYS A 1 145 ? 3.787 -0.256 10.565 1.00 91.50 145 LYS A CA 1
ATOM 1076 C C . LYS A 1 145 ? 3.733 -1.745 10.221 1.00 91.50 145 LYS A C 1
ATOM 1078 O O . LYS A 1 145 ? 3.785 -2.581 11.120 1.00 91.50 145 LYS A O 1
ATOM 1083 N N . GLY A 1 146 ? 3.653 -2.070 8.934 1.00 92.94 146 GLY A N 1
ATOM 1084 C CA . GLY A 1 146 ? 3.633 -3.446 8.439 1.00 92.94 146 GLY A CA 1
ATOM 1085 C C . GLY A 1 146 ? 5.027 -4.064 8.242 1.00 92.94 146 GLY A C 1
ATOM 1086 O O . GLY A 1 146 ? 6.056 -3.388 8.396 1.00 92.94 146 GLY A O 1
ATOM 1087 N N . PRO A 1 147 ? 5.082 -5.360 7.880 1.00 94.06 147 PRO A N 1
ATOM 1088 C CA . PRO A 1 147 ? 6.326 -6.029 7.510 1.00 94.06 147 PRO A CA 1
ATOM 1089 C C . PRO A 1 147 ? 6.895 -5.484 6.189 1.00 94.06 147 PRO A C 1
ATOM 1091 O O . PRO A 1 147 ? 6.244 -4.732 5.464 1.00 94.06 147 PRO A O 1
ATOM 1094 N N . VAL A 1 148 ? 8.136 -5.872 5.881 1.00 93.62 148 VAL A N 1
ATOM 1095 C CA . VAL A 1 148 ? 8.775 -5.592 4.586 1.00 93.62 148 VAL A CA 1
ATOM 1096 C C . VAL A 1 148 ? 8.549 -6.772 3.649 1.00 93.62 148 VAL A C 1
ATOM 1098 O O . VAL A 1 148 ? 8.832 -7.914 4.008 1.00 93.62 148 VAL A O 1
ATOM 1101 N N . VAL A 1 149 ? 8.104 -6.487 2.432 1.00 94.56 149 VAL A N 1
ATOM 1102 C CA . VAL A 1 149 ? 7.890 -7.457 1.358 1.00 94.56 149 VAL A CA 1
ATOM 1103 C C . VAL A 1 149 ? 8.953 -7.256 0.286 1.00 94.56 149 VAL A C 1
ATOM 1105 O O . VAL A 1 149 ? 9.095 -6.162 -0.252 1.00 94.56 149 VAL A O 1
ATOM 1108 N N . LYS A 1 150 ? 9.710 -8.305 -0.044 1.00 91.44 150 LYS A N 1
ATOM 1109 C CA . LYS A 1 150 ? 10.728 -8.240 -1.102 1.00 91.44 150 LYS A CA 1
ATOM 1110 C C . LYS A 1 150 ? 10.085 -8.305 -2.490 1.00 91.44 150 LYS A C 1
ATOM 1112 O O . LYS A 1 150 ? 9.249 -9.171 -2.764 1.00 91.44 150 LYS A O 1
ATOM 1117 N N . LEU A 1 151 ? 10.509 -7.415 -3.385 1.00 83.44 151 LEU A N 1
ATOM 1118 C CA . LEU A 1 151 ? 9.995 -7.334 -4.757 1.00 83.44 151 LEU A CA 1
ATOM 1119 C C . LEU A 1 151 ? 10.554 -8.440 -5.663 1.00 83.44 151 LEU A C 1
ATOM 1121 O O . LEU A 1 151 ? 9.815 -8.979 -6.487 1.00 83.44 151 LEU A O 1
ATOM 1125 N N . ARG A 1 152 ? 11.808 -8.852 -5.442 1.00 76.31 152 ARG A N 1
ATOM 1126 C CA . ARG A 1 152 ? 12.455 -10.001 -6.100 1.00 76.31 152 ARG A CA 1
ATOM 1127 C C . ARG A 1 152 ? 12.586 -11.176 -5.150 1.00 76.31 152 ARG A C 1
ATOM 1129 O O . ARG A 1 152 ? 12.921 -10.925 -3.973 1.00 76.31 152 ARG A O 1
#